Protein AF-A0A496XBF9-F1 (afdb_monomer_lite)

Sequence (133 aa):
PGFADAPGYRTIKTIKSGALSQFTPDLGEAAHMPWKQLIDEGYVIAGSPATVREKMEDLIKGLRVGNIFCLIHVGDMPIEKTRYSTKLFAEEVMPHLRNMWPEYEDDNRFWIDPIDKRATPGPISERKTAGEA

pLDDT: mean 82.4, std 15.62, range [39.5, 98.06]

Secondary structure (DSSP, 8-state):
--TTS-TTSS-HHHHHTTTHHHHS--HHHHHHS-HHHHHHTTSS--SSHHHHHHHHHHHHHHHT-S--------TT--HHHHHHHHHHHHHHTHHHHTTS-GGGTT--TTSPPPPSSPPPPPP------S---

Structure (mmCIF, N/CA/C/O backbone):
data_AF-A0A496XBF9-F1
#
_entry.id   AF-A0A496XBF9-F1
#
loop_
_atom_site.group_PDB
_atom_site.id
_atom_site.type_symbol
_atom_site.label_atom_id
_atom_site.label_alt_id
_atom_site.label_comp_id
_atom_site.label_asym_id
_atom_site.label_entity_id
_atom_site.label_seq_id
_atom_site.pdbx_PDB_ins_code
_atom_site.Cartn_x
_atom_site.Cartn_y
_atom_site.Cartn_z
_atom_site.occupancy
_atom_site.B_iso_or_equiv
_atom_site.auth_seq_id
_atom_site.auth_comp_id
_atom_site.auth_asym_id
_atom_site.auth_atom_id
_atom_site.pdbx_PDB_model_num
ATOM 1 N N . PRO A 1 1 ? 7.074 20.351 -16.163 1.00 43.78 1 PRO A N 1
ATOM 2 C CA . PRO A 1 1 ? 6.334 19.257 -16.839 1.00 43.78 1 PRO A CA 1
ATOM 3 C C . PRO A 1 1 ? 6.194 18.077 -15.874 1.00 43.78 1 PRO A C 1
ATOM 5 O O . PRO A 1 1 ? 7.190 17.450 -15.531 1.00 43.78 1 PRO A O 1
ATOM 8 N N . GLY A 1 2 ? 4.991 17.900 -15.324 1.00 42.12 2 GLY A N 1
ATOM 9 C CA . GLY A 1 2 ? 4.732 16.920 -14.273 1.00 42.12 2 GLY A CA 1
ATOM 10 C C . GLY A 1 2 ? 4.996 15.494 -14.748 1.00 42.12 2 GLY A C 1
ATOM 11 O O . GLY A 1 2 ? 4.650 15.136 -15.870 1.00 42.12 2 GLY A O 1
ATOM 12 N N . PHE A 1 3 ? 5.584 14.690 -13.867 1.00 46.66 3 PHE A N 1
ATOM 13 C CA . PHE A 1 3 ? 5.778 13.239 -13.978 1.00 46.66 3 PHE A CA 1
ATOM 14 C C . PHE A 1 3 ? 4.443 12.456 -13.963 1.00 46.66 3 PHE A C 1
ATOM 16 O O . PHE A 1 3 ? 4.367 11.364 -13.414 1.00 46.66 3 PHE A O 1
ATOM 23 N N . ALA A 1 4 ? 3.363 13.018 -14.510 1.00 50.62 4 ALA A N 1
ATOM 24 C CA . ALA A 1 4 ? 2.050 12.381 -14.492 1.00 50.62 4 ALA A CA 1
ATOM 25 C C . ALA A 1 4 ? 1.925 11.291 -15.570 1.00 50.62 4 ALA A C 1
ATOM 27 O O . ALA A 1 4 ? 1.245 10.296 -15.349 1.00 50.62 4 ALA A O 1
ATOM 28 N N . ASP A 1 5 ? 2.622 11.436 -16.703 1.00 51.75 5 ASP A N 1
ATOM 29 C CA . ASP A 1 5 ? 2.589 10.458 -17.790 1.00 51.75 5 ASP A CA 1
ATOM 30 C C . ASP A 1 5 ? 3.931 9.719 -17.894 1.00 51.75 5 ASP A C 1
ATOM 32 O O . ASP A 1 5 ? 4.936 10.269 -18.356 1.00 51.75 5 ASP A O 1
ATOM 36 N N . ALA A 1 6 ? 3.953 8.450 -17.479 1.00 51.50 6 ALA A N 1
ATOM 37 C CA . ALA A 1 6 ? 5.086 7.570 -17.738 1.00 51.50 6 ALA A CA 1
ATOM 38 C C . ALA A 1 6 ? 5.268 7.370 -19.261 1.00 51.50 6 ALA A C 1
ATOM 40 O O . ALA A 1 6 ? 4.274 7.259 -19.994 1.00 51.50 6 ALA A O 1
ATOM 41 N N . PRO A 1 7 ? 6.514 7.298 -19.771 1.00 55.84 7 PRO A N 1
ATOM 42 C CA . PRO A 1 7 ? 6.763 7.040 -21.185 1.00 55.84 7 PRO A CA 1
ATOM 43 C C . PRO A 1 7 ? 6.023 5.780 -21.664 1.00 55.84 7 PRO A C 1
ATOM 45 O O . PRO A 1 7 ? 6.160 4.715 -21.072 1.00 55.84 7 PRO A O 1
ATOM 48 N N . GLY A 1 8 ? 5.239 5.904 -22.740 1.00 63.62 8 GLY A N 1
ATOM 49 C CA . GLY A 1 8 ? 4.519 4.782 -23.361 1.00 63.62 8 GLY A CA 1
ATOM 50 C C . GLY A 1 8 ? 3.021 4.678 -23.049 1.00 63.62 8 GLY A C 1
ATOM 51 O O . GLY A 1 8 ? 2.323 3.958 -23.756 1.00 63.62 8 GLY A O 1
ATOM 52 N N . TYR A 1 9 ? 2.482 5.435 -22.087 1.00 66.56 9 TYR A N 1
ATOM 53 C CA . TYR A 1 9 ? 1.043 5.395 -21.752 1.00 66.56 9 TYR A CA 1
ATOM 54 C C . TYR A 1 9 ? 0.132 6.070 -22.794 1.00 66.56 9 TYR A C 1
ATOM 56 O O . TYR A 1 9 ? -1.086 5.886 -22.783 1.00 66.56 9 TYR A O 1
ATOM 64 N N . ARG A 1 10 ? 0.700 6.856 -23.718 1.00 68.50 10 ARG A N 1
ATOM 65 C CA . ARG A 1 10 ? -0.036 7.571 -24.770 1.00 68.50 10 ARG A CA 1
ATOM 66 C C . ARG A 1 10 ? 0.595 7.325 -26.133 1.00 68.50 10 ARG A C 1
ATOM 68 O O . ARG A 1 10 ? 1.813 7.248 -26.273 1.00 68.50 10 ARG A O 1
ATOM 75 N N . THR A 1 11 ? -0.243 7.265 -27.165 1.00 74.25 11 THR A N 1
ATOM 76 C CA . THR A 1 11 ? 0.247 7.206 -28.545 1.00 74.25 11 THR A CA 1
ATOM 77 C C . THR A 1 11 ? 0.766 8.571 -28.996 1.00 74.25 11 THR A C 1
ATOM 79 O O . THR A 1 11 ? 0.269 9.616 -28.566 1.00 74.25 11 THR A O 1
ATOM 82 N N . ILE A 1 12 ? 1.696 8.576 -29.957 1.00 76.38 12 ILE A N 1
ATOM 83 C CA . ILE A 1 12 ? 2.177 9.805 -30.613 1.00 76.38 12 ILE A CA 1
ATOM 84 C C . ILE A 1 12 ? 1.003 10.621 -31.184 1.00 76.38 12 ILE A C 1
ATOM 86 O O . ILE A 1 12 ? 1.031 11.850 -31.166 1.00 76.38 12 ILE A O 1
ATOM 90 N N . LYS A 1 13 ? -0.054 9.948 -31.660 1.00 76.94 13 LYS A N 1
ATOM 91 C CA . LYS A 1 13 ? -1.256 10.592 -32.206 1.00 76.94 13 LYS A CA 1
ATOM 92 C C . LYS A 1 13 ? -2.032 11.366 -31.133 1.00 76.94 13 LYS A C 1
ATOM 94 O O . LYS A 1 13 ? -2.440 12.491 -31.398 1.00 76.94 13 LYS A O 1
ATOM 99 N N . THR A 1 14 ? -2.185 10.799 -29.935 1.00 71.19 14 THR A N 1
ATOM 100 C CA . THR A 1 14 ? -2.852 11.444 -28.787 1.00 71.19 14 THR A CA 1
ATOM 101 C C . THR A 1 14 ? -2.071 12.656 -28.281 1.00 71.19 14 THR A C 1
ATOM 103 O O . THR A 1 14 ? -2.658 13.683 -27.960 1.00 71.19 14 THR A O 1
ATOM 106 N N . ILE A 1 15 ? -0.739 12.565 -28.254 1.00 71.56 15 ILE A N 1
ATOM 107 C CA . ILE A 1 15 ? 0.121 13.692 -27.865 1.00 71.56 15 ILE A CA 1
ATOM 108 C C . ILE A 1 15 ? -0.023 14.835 -28.880 1.00 71.56 15 ILE A C 1
ATOM 110 O O . ILE A 1 15 ? -0.219 15.988 -28.502 1.00 71.56 15 ILE A O 1
ATOM 114 N N . LYS A 1 16 ? 0.006 14.514 -30.181 1.00 73.31 16 LYS A N 1
ATOM 115 C CA . LYS A 1 16 ? -0.126 15.502 -31.263 1.00 73.31 16 LYS A CA 1
ATOM 116 C C . LYS A 1 16 ? -1.502 16.163 -31.339 1.00 73.31 16 LYS A C 1
ATOM 118 O O . LYS A 1 16 ? -1.586 17.275 -31.846 1.00 73.31 16 LYS A O 1
ATOM 123 N N . SER A 1 17 ? -2.567 15.512 -30.867 1.00 79.50 17 SER A N 1
ATOM 124 C CA . SER A 1 17 ? -3.917 16.086 -30.913 1.00 79.50 17 SER A CA 1
ATOM 125 C C . SER A 1 17 ? -4.162 17.164 -29.854 1.00 79.50 17 SER A C 1
ATOM 127 O O . SER A 1 17 ? -5.234 17.758 -29.854 1.00 79.50 17 SER A O 1
ATOM 129 N N . GLY A 1 18 ? -3.218 17.399 -28.933 1.00 67.25 18 GLY A N 1
ATOM 130 C CA . GLY A 1 18 ? -3.364 18.401 -27.872 1.00 67.25 18 GLY A CA 1
ATOM 131 C C . GLY A 1 18 ? -4.433 18.061 -26.828 1.00 67.25 18 GLY A C 1
ATOM 132 O O . GLY A 1 18 ? -4.720 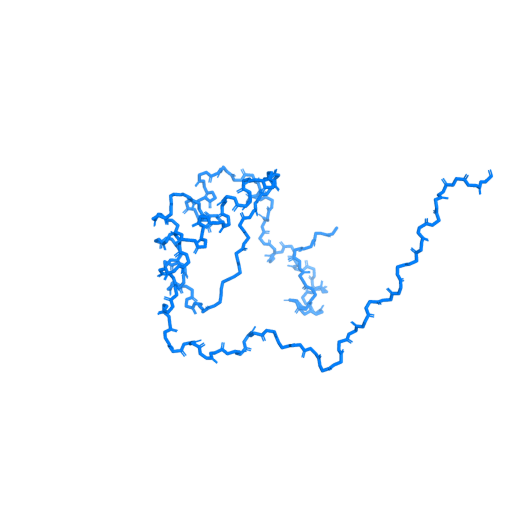18.876 -25.962 1.00 67.25 18 GLY A O 1
ATOM 133 N N . ALA A 1 19 ? -4.999 16.851 -26.872 1.00 67.12 19 ALA A N 1
ATOM 134 C CA . ALA A 1 19 ? -6.090 16.426 -25.995 1.00 67.12 19 ALA A CA 1
ATOM 135 C C . ALA A 1 19 ? -5.608 15.951 -24.611 1.00 67.12 19 ALA A C 1
ATOM 137 O O . ALA A 1 19 ? -6.401 15.446 -23.825 1.00 67.12 19 ALA A O 1
ATOM 138 N N . LEU A 1 20 ? -4.312 16.088 -24.303 1.00 61.25 20 LEU A N 1
ATOM 139 C CA . LEU A 1 20 ? -3.720 15.600 -23.054 1.00 61.25 20 LEU A CA 1
ATOM 140 C C . LEU A 1 20 ? -4.429 16.179 -21.821 1.00 61.25 20 LEU A C 1
ATOM 142 O O . LEU A 1 20 ? -4.781 15.422 -20.926 1.00 61.25 20 LEU A O 1
ATOM 146 N N . SER A 1 21 ? -4.748 17.477 -21.825 1.00 58.62 21 SER A N 1
ATOM 147 C CA . SER A 1 21 ? -5.444 18.141 -20.713 1.00 58.62 21 SER A CA 1
ATOM 148 C C . SER A 1 21 ? -6.865 17.630 -20.450 1.00 58.62 21 SER A C 1
ATOM 150 O O . SER A 1 21 ? -7.383 17.859 -19.366 1.00 58.62 21 SER A O 1
ATOM 152 N N . GLN A 1 22 ? -7.500 16.943 -21.406 1.00 56.94 22 GLN A N 1
ATOM 153 C CA . GLN A 1 22 ? -8.852 16.389 -21.247 1.00 56.94 22 GLN A CA 1
ATOM 154 C C . GLN A 1 22 ? -8.858 15.007 -20.581 1.00 56.94 22 GLN A C 1
ATOM 156 O O . GLN A 1 22 ? -9.906 14.550 -20.134 1.00 56.94 22 GLN A O 1
ATOM 161 N N . PHE A 1 23 ? -7.708 14.324 -20.543 1.00 55.62 23 PHE A N 1
ATOM 162 C CA . PHE A 1 23 ? -7.586 12.955 -20.028 1.00 55.62 23 PHE A CA 1
ATOM 163 C C . PHE A 1 23 ? -6.722 12.848 -18.776 1.00 55.62 23 PHE A C 1
ATOM 165 O O . PHE A 1 23 ? -6.577 11.746 -18.242 1.00 55.62 23 PHE A O 1
ATOM 172 N N . THR A 1 24 ? -6.109 13.947 -18.348 1.00 55.31 24 THR A N 1
ATOM 173 C CA . THR A 1 24 ? -5.407 14.019 -17.074 1.00 55.31 24 THR A CA 1
ATOM 174 C C . THR A 1 24 ? -6.449 14.366 -16.014 1.00 55.31 24 THR A C 1
ATOM 176 O O . THR A 1 24 ? -7.048 15.437 -16.114 1.00 55.31 24 THR A O 1
ATOM 179 N N . PRO A 1 25 ? -6.705 13.489 -15.024 1.00 56.47 25 PRO A N 1
ATOM 180 C CA . PRO A 1 25 ? -7.459 13.885 -13.841 1.00 56.47 25 PRO A CA 1
ATOM 181 C C . PRO A 1 25 ? -6.824 15.153 -13.272 1.00 56.47 25 PRO A C 1
ATOM 183 O O . PRO A 1 25 ? -5.593 15.264 -13.297 1.00 56.47 25 PRO A O 1
ATOM 186 N N . ASP A 1 26 ? -7.617 16.099 -12.772 1.00 58.94 26 ASP A N 1
ATOM 187 C CA . ASP A 1 26 ? -7.045 17.235 -12.054 1.00 58.94 26 ASP A CA 1
ATOM 188 C C . ASP A 1 26 ? -6.439 16.726 -10.739 1.00 58.94 26 ASP A C 1
ATOM 190 O O . ASP A 1 26 ? -7.070 16.691 -9.686 1.00 58.94 26 ASP A O 1
ATOM 194 N N . LEU A 1 27 ? -5.183 16.281 -10.806 1.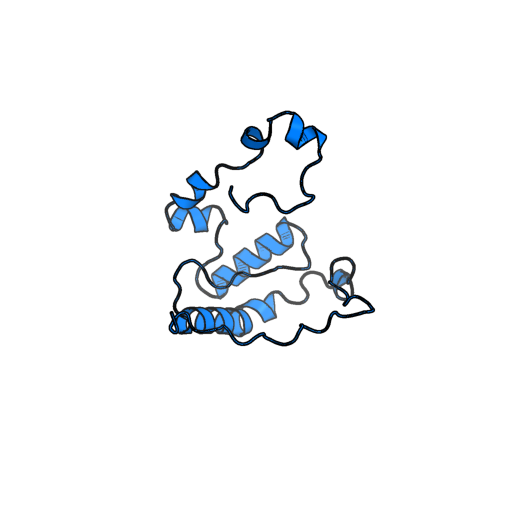00 56.72 27 LEU A N 1
ATOM 195 C CA . LEU A 1 27 ? -4.401 15.876 -9.640 1.00 56.72 27 LEU A CA 1
ATOM 196 C C . LEU A 1 27 ? -4.209 17.057 -8.670 1.00 56.72 27 LEU A C 1
ATOM 198 O O . LEU A 1 27 ? -3.844 16.841 -7.514 1.00 56.72 27 LEU A O 1
ATOM 202 N N . GLY A 1 28 ? -4.464 18.290 -9.125 1.00 59.38 28 GLY A N 1
ATOM 203 C CA . GLY A 1 28 ? -4.566 19.471 -8.286 1.00 59.38 28 GLY A CA 1
ATOM 204 C C . GLY A 1 28 ? -5.755 19.404 -7.332 1.00 59.38 28 GLY A C 1
ATOM 205 O O . GLY A 1 28 ? -5.582 19.769 -6.174 1.00 59.38 28 GLY A O 1
ATOM 206 N N . GLU A 1 29 ? -6.916 18.876 -7.730 1.00 63.12 29 GLU A N 1
ATOM 207 C CA . GLU A 1 29 ? -8.067 18.747 -6.820 1.00 63.12 29 GLU A CA 1
ATOM 208 C C . GLU A 1 29 ? -7.771 17.782 -5.668 1.00 63.12 29 GLU A C 1
ATOM 210 O O . GLU A 1 29 ? -7.970 18.140 -4.507 1.00 63.12 29 GLU A O 1
ATOM 215 N N . ALA A 1 30 ? -7.201 16.607 -5.960 1.00 64.69 30 ALA A N 1
ATOM 216 C CA . ALA A 1 30 ? -6.832 15.626 -4.933 1.00 64.69 30 ALA A CA 1
ATOM 217 C C . ALA A 1 30 ? -5.819 16.188 -3.917 1.00 64.69 30 ALA A C 1
ATOM 219 O O . ALA A 1 30 ? -5.898 15.887 -2.727 1.00 64.69 30 ALA A O 1
ATOM 220 N N . ALA A 1 31 ? -4.899 17.053 -4.359 1.00 70.38 31 ALA A N 1
ATOM 221 C CA . ALA A 1 31 ? -3.924 17.700 -3.480 1.00 70.38 31 ALA A CA 1
ATOM 222 C C . ALA A 1 31 ? -4.554 18.686 -2.473 1.00 70.38 31 ALA A C 1
ATOM 224 O O . ALA A 1 31 ? -3.931 18.988 -1.455 1.00 70.38 31 ALA A O 1
ATOM 225 N N . HIS A 1 32 ? -5.770 19.174 -2.737 1.00 80.19 32 HIS A N 1
ATOM 226 C CA . HIS A 1 32 ? -6.503 20.090 -1.855 1.00 80.19 32 HIS A CA 1
ATOM 227 C C . HIS A 1 32 ? -7.661 19.407 -1.112 1.00 80.19 32 HIS A C 1
ATOM 229 O O . HIS A 1 32 ? -8.346 20.062 -0.323 1.00 80.19 32 HIS A O 1
ATOM 235 N N . MET A 1 33 ? -7.882 18.105 -1.329 1.00 85.50 33 MET A N 1
ATOM 236 C CA . MET A 1 33 ? -8.917 17.367 -0.612 1.00 85.50 33 MET A CA 1
ATOM 237 C C . MET A 1 33 ? -8.587 17.284 0.887 1.00 85.50 33 MET A C 1
ATOM 239 O O . MET A 1 33 ? -7.445 17.004 1.268 1.00 85.50 33 MET A O 1
ATOM 243 N N . PRO A 1 34 ? -9.577 17.476 1.775 1.00 91.12 34 PRO A N 1
ATOM 244 C CA . PRO A 1 34 ? -9.397 17.222 3.192 1.00 91.12 34 PRO A CA 1
ATOM 245 C C . PRO A 1 34 ? -9.077 15.743 3.433 1.00 91.12 34 PRO A C 1
ATOM 247 O O . PRO A 1 34 ? -9.613 14.852 2.778 1.00 91.12 34 PRO A O 1
ATOM 250 N N . TRP A 1 35 ? -8.261 15.472 4.455 1.00 88.88 35 TRP A N 1
ATOM 251 C CA . TRP A 1 35 ? -7.815 14.119 4.818 1.00 88.88 35 TRP A CA 1
ATOM 252 C C . TRP A 1 35 ? -8.950 13.092 4.914 1.00 88.88 35 TRP A C 1
ATOM 254 O O . TRP A 1 35 ? -8.823 11.965 4.447 1.00 88.88 35 TRP A O 1
ATOM 264 N N . LYS A 1 36 ? -10.087 13.494 5.493 1.00 91.56 36 LYS A N 1
ATOM 265 C CA . LYS A 1 36 ? -11.257 12.623 5.603 1.00 91.56 36 LYS A CA 1
ATOM 266 C C . LYS A 1 36 ? -11.806 12.212 4.233 1.00 91.56 36 LYS A C 1
ATOM 268 O O . LYS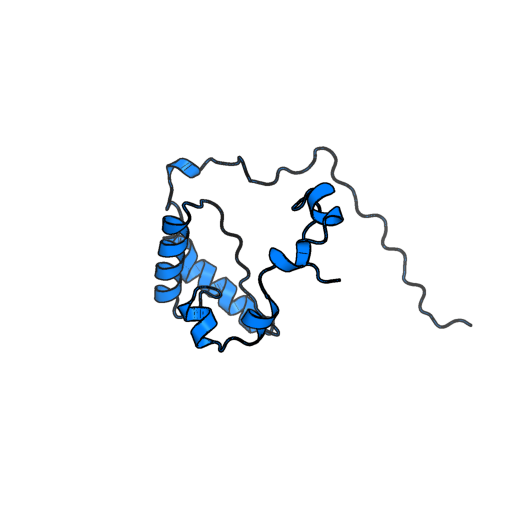 A 1 36 ? -12.137 11.049 4.063 1.00 91.56 36 LYS A O 1
ATOM 273 N N . GLN A 1 37 ? -11.859 13.131 3.271 1.00 92.12 37 GLN A N 1
ATOM 274 C CA . GLN A 1 37 ? -12.325 12.834 1.917 1.00 92.12 37 GLN A CA 1
ATOM 275 C C . GLN A 1 37 ? -11.356 11.892 1.194 1.00 92.12 37 GLN A C 1
ATOM 277 O O . GLN A 1 37 ? -11.802 10.936 0.573 1.00 92.12 37 GLN A O 1
ATOM 282 N N . LEU A 1 38 ? -10.041 12.084 1.361 1.00 90.69 38 LEU A N 1
ATOM 283 C CA . LEU A 1 38 ? -9.034 11.167 0.809 1.00 90.69 38 LEU A CA 1
ATOM 284 C C . LEU A 1 38 ? -9.216 9.724 1.310 1.00 90.69 38 LEU A C 1
ATOM 286 O O . LEU A 1 38 ? -9.027 8.783 0.540 1.00 90.69 38 LEU A O 1
ATOM 290 N N . ILE A 1 39 ? -9.589 9.549 2.582 1.00 92.38 39 ILE A N 1
ATOM 291 C CA . ILE A 1 39 ? -9.900 8.230 3.149 1.00 92.38 39 ILE A CA 1
ATOM 292 C C . ILE A 1 39 ? -11.246 7.711 2.640 1.00 92.38 39 ILE A C 1
ATOM 294 O O . ILE A 1 39 ? -11.324 6.576 2.173 1.00 92.38 39 ILE A O 1
ATOM 298 N N . ASP A 1 40 ? -12.302 8.520 2.745 1.00 91.56 40 ASP A N 1
ATOM 299 C CA . ASP A 1 40 ? -13.674 8.104 2.434 1.00 91.56 40 ASP A CA 1
ATOM 300 C C . ASP A 1 40 ? -13.829 7.728 0.947 1.00 91.56 40 ASP A C 1
ATOM 302 O O . ASP A 1 40 ? -14.542 6.777 0.628 1.00 91.56 40 ASP A O 1
ATOM 306 N N . GLU A 1 41 ? -13.126 8.422 0.046 1.00 88.75 41 GLU A N 1
ATOM 307 C CA . GLU A 1 41 ? -13.117 8.146 -1.399 1.00 88.75 41 GLU A CA 1
ATOM 308 C C . GLU A 1 41 ? -12.065 7.102 -1.822 1.00 88.75 41 GLU A C 1
ATOM 310 O O . GLU A 1 41 ? -11.984 6.743 -2.995 1.00 88.75 41 GLU A O 1
ATOM 315 N N . GLY A 1 42 ? -11.267 6.576 -0.885 1.00 88.06 42 GLY A N 1
ATOM 316 C CA . GLY A 1 42 ? -10.330 5.481 -1.153 1.00 88.06 42 GLY A CA 1
ATOM 317 C C . GLY A 1 42 ? -9.030 5.881 -1.859 1.00 88.06 42 GLY A C 1
ATOM 318 O O . GLY A 1 42 ? -8.289 4.997 -2.290 1.00 88.06 42 GLY A O 1
ATOM 319 N N . TYR A 1 43 ? -8.704 7.178 -1.940 1.00 88.12 43 TYR A N 1
ATOM 320 C CA . TYR A 1 43 ? -7.384 7.639 -2.399 1.00 88.12 43 TYR A CA 1
ATOM 321 C C . TYR A 1 43 ? -6.270 7.195 -1.445 1.00 88.12 43 TYR A C 1
ATOM 323 O O . TYR A 1 43 ? -5.149 6.922 -1.877 1.00 88.12 43 TYR A O 1
ATOM 331 N N . VAL A 1 44 ? -6.572 7.125 -0.144 1.00 91.62 44 VAL A N 1
ATOM 332 C CA . VAL A 1 44 ? -5.652 6.661 0.899 1.00 91.62 44 VAL A CA 1
ATOM 333 C C . VAL A 1 44 ? -6.362 5.660 1.802 1.00 91.62 44 VAL A C 1
ATOM 335 O O . VAL A 1 44 ? -7.378 5.971 2.414 1.00 91.62 44 VAL A O 1
ATOM 338 N N . ILE A 1 45 ? -5.785 4.470 1.965 1.00 95.06 45 ILE A N 1
ATOM 339 C CA . ILE A 1 45 ? -6.245 3.501 2.964 1.00 95.06 45 ILE A CA 1
ATOM 340 C C . ILE A 1 45 ? -5.455 3.728 4.257 1.00 95.06 45 ILE A C 1
ATOM 342 O O . ILE A 1 45 ? -4.271 3.404 4.337 1.00 95.06 45 ILE A O 1
ATOM 346 N N . ALA A 1 46 ? -6.109 4.283 5.280 1.00 94.00 46 ALA A N 1
ATOM 347 C CA . ALA A 1 46 ? -5.509 4.549 6.586 1.00 94.00 46 ALA A CA 1
ATOM 348 C C . ALA A 1 46 ? -6.504 4.292 7.727 1.00 94.00 46 ALA A C 1
ATOM 350 O O . ALA A 1 46 ? -7.705 4.514 7.588 1.00 94.00 46 ALA A O 1
ATOM 351 N N . GLY A 1 47 ? -6.002 3.842 8.878 1.00 94.19 47 GLY A N 1
ATOM 352 C CA . GLY A 1 47 ? -6.820 3.558 10.056 1.00 94.19 47 GLY A CA 1
ATOM 353 C C . GLY A 1 47 ? -6.147 2.569 11.001 1.00 94.19 47 GLY A C 1
ATOM 354 O O . GLY A 1 47 ? -4.924 2.429 11.010 1.00 94.19 47 GLY A O 1
ATOM 355 N N . SER A 1 48 ? -6.959 1.871 11.796 1.00 97.00 48 SER A N 1
ATOM 356 C CA . SER A 1 48 ? -6.485 0.729 12.585 1.00 97.00 48 SER A CA 1
ATOM 357 C C . SER A 1 48 ? -6.083 -0.437 11.666 1.00 97.00 48 SER A C 1
ATOM 359 O O . SER A 1 48 ? -6.585 -0.506 10.540 1.00 97.00 48 SER A O 1
ATOM 361 N N . PRO A 1 49 ? -5.258 -1.399 12.123 1.00 97.69 49 PRO A N 1
ATOM 362 C CA . PRO A 1 49 ? -4.942 -2.579 11.320 1.00 97.69 49 PRO A CA 1
ATOM 363 C C . PRO A 1 49 ? -6.191 -3.324 10.831 1.00 97.69 49 PRO A C 1
ATOM 365 O O . PRO A 1 49 ? -6.255 -3.707 9.670 1.00 97.69 49 PRO A O 1
ATOM 368 N N . ALA A 1 50 ? -7.227 -3.445 11.670 1.00 98.06 50 ALA A N 1
ATOM 369 C CA . ALA A 1 50 ? -8.498 -4.062 11.287 1.00 98.06 50 ALA A CA 1
ATOM 370 C C . ALA A 1 50 ? -9.190 -3.310 10.136 1.00 98.06 50 ALA A C 1
ATOM 372 O O . ALA A 1 50 ? -9.592 -3.926 9.154 1.00 98.06 50 ALA A O 1
ATOM 373 N N . THR A 1 51 ? -9.253 -1.978 10.219 1.00 97.44 51 THR A N 1
ATOM 374 C CA . THR A 1 51 ? -9.828 -1.131 9.161 1.00 97.44 51 THR A CA 1
ATOM 375 C C . THR A 1 51 ? -9.044 -1.256 7.854 1.00 97.44 51 THR A C 1
ATOM 377 O O . THR A 1 51 ? -9.635 -1.356 6.783 1.00 97.44 51 THR A O 1
ATOM 380 N N . VAL A 1 52 ? -7.709 -1.269 7.928 1.00 97.31 52 VAL A N 1
ATOM 381 C CA . VAL A 1 52 ? -6.858 -1.411 6.740 1.00 97.31 52 VAL A CA 1
ATOM 382 C C . VAL A 1 52 ? -7.033 -2.793 6.111 1.00 97.31 52 VAL A C 1
ATOM 384 O O . VAL A 1 52 ? -7.135 -2.870 4.892 1.00 97.31 52 VAL A O 1
ATOM 387 N N . ARG A 1 53 ? -7.124 -3.873 6.903 1.00 97.31 53 ARG A N 1
ATOM 388 C CA . ARG A 1 53 ? -7.413 -5.223 6.385 1.00 97.31 53 ARG A CA 1
ATOM 389 C C . ARG A 1 53 ? -8.716 -5.244 5.581 1.00 97.31 53 ARG A C 1
ATOM 391 O O . ARG A 1 53 ? -8.685 -5.674 4.436 1.00 97.31 53 ARG A O 1
ATOM 398 N N . GLU A 1 54 ? -9.808 -4.734 6.151 1.00 97.38 54 GLU A N 1
ATOM 399 C CA . GLU A 1 54 ? -11.130 -4.691 5.503 1.00 97.38 54 GLU A CA 1
ATOM 400 C C . GLU A 1 54 ? -11.080 -3.920 4.176 1.00 97.38 54 GLU A C 1
ATOM 402 O O . GLU A 1 54 ? -11.453 -4.443 3.129 1.00 97.38 54 GLU A O 1
ATOM 407 N N . LYS A 1 55 ? -10.517 -2.706 4.185 1.00 97.06 55 LYS A N 1
ATOM 408 C CA . LYS A 1 55 ? -10.420 -1.881 2.972 1.00 97.06 55 LYS A CA 1
ATOM 409 C C . LYS A 1 55 ? -9.503 -2.473 1.907 1.00 97.06 55 LYS A C 1
ATOM 411 O O . LYS A 1 55 ? -9.776 -2.333 0.717 1.00 97.06 55 LYS A O 1
ATOM 416 N N . MET A 1 56 ? -8.425 -3.135 2.314 1.00 97.06 56 MET A N 1
ATOM 417 C CA . MET A 1 56 ? -7.545 -3.837 1.384 1.00 97.06 56 MET A CA 1
ATOM 418 C C . MET A 1 56 ? -8.232 -5.063 0.783 1.00 97.06 56 MET A C 1
ATOM 420 O O . MET A 1 56 ? -8.077 -5.311 -0.407 1.00 97.06 56 MET A O 1
ATOM 424 N N . GLU A 1 57 ? -9.005 -5.811 1.569 1.00 96.69 57 GLU A N 1
ATOM 425 C CA . GLU A 1 57 ? -9.794 -6.940 1.078 1.00 96.69 57 GLU A CA 1
ATOM 426 C C . GLU A 1 57 ? -10.845 -6.490 0.053 1.00 96.69 57 GLU A C 1
ATOM 428 O O . GLU A 1 57 ? -10.926 -7.083 -1.029 1.00 96.69 57 GLU A O 1
ATOM 433 N N . ASP A 1 58 ? -11.565 -5.402 0.340 1.00 96.25 58 ASP A N 1
ATOM 434 C CA . ASP A 1 58 ? -12.504 -4.773 -0.595 1.00 96.25 58 ASP A CA 1
ATOM 435 C C . ASP A 1 58 ? -11.808 -4.358 -1.897 1.00 96.25 58 ASP A C 1
ATOM 437 O O . ASP A 1 58 ? -12.305 -4.646 -2.986 1.00 96.25 58 ASP A O 1
ATOM 441 N N . LEU A 1 59 ? -10.631 -3.726 -1.808 1.00 96.19 59 LEU A N 1
ATOM 442 C CA . LEU A 1 59 ? -9.842 -3.311 -2.971 1.00 96.19 59 LEU A CA 1
ATOM 443 C C . LEU A 1 59 ? -9.379 -4.515 -3.801 1.00 96.19 59 LEU A C 1
ATOM 445 O O . LEU A 1 59 ? -9.559 -4.532 -5.021 1.00 96.19 59 LEU A O 1
ATOM 449 N N . ILE A 1 60 ? -8.800 -5.531 -3.152 1.00 96.06 60 ILE A N 1
ATOM 450 C CA . ILE A 1 60 ? -8.285 -6.748 -3.800 1.00 96.06 60 ILE A CA 1
ATOM 451 C C . ILE A 1 60 ? -9.408 -7.457 -4.556 1.00 96.06 60 ILE A C 1
ATOM 453 O O . ILE A 1 60 ? -9.232 -7.830 -5.721 1.00 96.06 60 ILE A O 1
ATOM 457 N N . LYS A 1 61 ? -10.564 -7.625 -3.904 1.00 95.81 61 LYS A N 1
ATOM 458 C CA . LYS A 1 61 ? -11.746 -8.284 -4.470 1.00 95.81 61 LYS A CA 1
ATOM 459 C C . LYS A 1 61 ? -12.412 -7.446 -5.551 1.00 95.81 61 LYS A C 1
ATOM 461 O O . LYS A 1 61 ? -12.693 -7.975 -6.625 1.00 95.81 61 LYS A O 1
ATOM 466 N N . GLY A 1 62 ? -12.615 -6.158 -5.293 1.00 95.69 62 GLY A N 1
ATOM 467 C CA . GLY A 1 62 ? -13.296 -5.234 -6.196 1.00 95.69 62 GLY A CA 1
ATOM 468 C C . GLY A 1 62 ? -12.545 -5.011 -7.507 1.00 95.69 62 GLY A C 1
ATOM 469 O O . GLY A 1 62 ? -13.165 -4.988 -8.567 1.00 95.69 62 GLY A O 1
ATOM 470 N N . LEU A 1 63 ? -11.212 -4.911 -7.455 1.00 94.00 63 LEU A N 1
ATOM 471 C CA . LEU A 1 63 ? -10.373 -4.752 -8.650 1.00 94.00 63 LEU A CA 1
ATOM 472 C C . LEU A 1 63 ? -9.915 -6.087 -9.256 1.00 94.00 63 LEU A C 1
ATOM 474 O O . LEU A 1 63 ? -9.359 -6.097 -10.353 1.00 94.00 63 LEU A O 1
ATOM 478 N N . ARG A 1 64 ? -10.123 -7.207 -8.549 1.00 93.81 64 ARG A N 1
ATOM 479 C CA . ARG A 1 64 ? -9.635 -8.551 -8.903 1.00 93.81 64 ARG A CA 1
ATOM 480 C C . ARG A 1 64 ? -8.133 -8.562 -9.227 1.00 93.81 64 ARG A C 1
ATOM 482 O O . ARG A 1 64 ? -7.704 -9.026 -10.283 1.00 93.81 64 ARG A O 1
ATOM 489 N N . VAL A 1 65 ? -7.327 -8.063 -8.291 1.00 91.94 65 VAL A N 1
ATOM 490 C CA . VAL A 1 65 ? -5.861 -7.961 -8.425 1.00 91.94 65 VAL A CA 1
ATOM 491 C C . VAL A 1 65 ? -5.126 -8.958 -7.528 1.00 91.94 65 VAL A C 1
ATOM 493 O O . VAL A 1 65 ? -5.552 -9.209 -6.405 1.00 91.94 65 VAL A O 1
ATOM 496 N N . GLY A 1 66 ? -4.014 -9.516 -8.023 1.00 89.50 66 GLY A N 1
ATOM 497 C CA . GLY A 1 66 ? -3.127 -10.416 -7.265 1.00 89.50 66 GLY A CA 1
ATOM 498 C C . GLY A 1 66 ? -1.858 -9.756 -6.712 1.00 89.50 66 GLY A C 1
ATOM 499 O O . GLY A 1 66 ? -1.316 -10.214 -5.714 1.00 89.50 66 GLY A O 1
ATOM 500 N N . ASN A 1 67 ? -1.410 -8.652 -7.318 1.00 89.31 67 ASN A N 1
ATOM 501 C CA . ASN A 1 67 ? -0.223 -7.905 -6.900 1.00 89.31 67 ASN A CA 1
ATOM 502 C C . ASN A 1 67 ? -0.618 -6.488 -6.487 1.00 89.31 67 ASN A C 1
ATOM 504 O O . ASN A 1 67 ? -1.288 -5.788 -7.246 1.00 89.31 67 ASN A O 1
ATOM 508 N N . ILE A 1 68 ? -0.175 -6.054 -5.305 1.00 90.38 68 ILE A N 1
ATOM 509 C CA . ILE A 1 68 ? -0.369 -4.686 -4.818 1.00 90.38 68 ILE A CA 1
ATOM 510 C C . ILE A 1 68 ? 0.985 -4.086 -4.475 1.00 90.38 68 ILE A C 1
ATOM 512 O O . ILE A 1 68 ? 1.756 -4.646 -3.696 1.00 90.38 68 ILE A O 1
ATOM 516 N N . PHE A 1 69 ? 1.246 -2.912 -5.041 1.00 89.69 69 PHE A N 1
ATOM 517 C CA . PHE A 1 69 ? 2.392 -2.094 -4.690 1.00 89.69 69 PHE A CA 1
ATOM 518 C C . PHE A 1 69 ? 1.972 -1.042 -3.661 1.00 89.69 69 PHE A C 1
ATOM 520 O O . PHE A 1 69 ? 1.176 -0.154 -3.963 1.00 89.69 69 PHE A O 1
ATOM 527 N N . CYS A 1 70 ? 2.501 -1.145 -2.443 1.00 90.62 70 CYS A N 1
ATOM 528 C CA . CYS A 1 70 ? 2.131 -0.252 -1.350 1.00 90.62 70 CYS A CA 1
ATOM 529 C C . CYS A 1 70 ? 3.151 0.877 -1.167 1.00 90.62 70 CYS A C 1
ATOM 531 O O . CYS A 1 70 ? 4.327 0.628 -0.894 1.00 90.62 70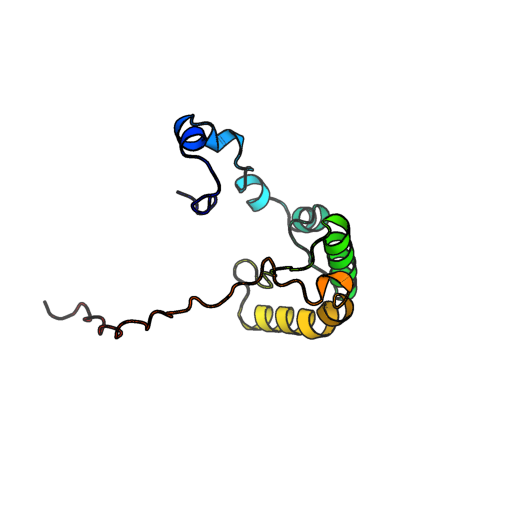 CYS A O 1
ATOM 533 N N . LEU A 1 71 ? 2.675 2.122 -1.191 1.00 90.06 71 LEU A N 1
ATOM 534 C CA . LEU A 1 71 ? 3.412 3.274 -0.672 1.00 90.06 71 LEU A CA 1
ATOM 535 C C . LEU A 1 71 ? 3.036 3.481 0.801 1.00 90.06 71 LEU A C 1
ATOM 537 O O . LEU A 1 71 ? 2.055 4.139 1.120 1.00 90.06 71 LEU A O 1
ATOM 541 N N . ILE A 1 72 ? 3.818 2.887 1.707 1.00 89.50 72 ILE A N 1
ATOM 542 C CA . ILE A 1 72 ? 3.576 2.929 3.168 1.00 89.50 72 ILE A CA 1
ATOM 543 C C . ILE A 1 72 ? 4.118 4.225 3.823 1.00 89.50 72 ILE A C 1
ATOM 545 O O . ILE A 1 72 ? 4.151 4.385 5.041 1.00 89.50 72 ILE A O 1
ATOM 549 N N . HIS A 1 73 ? 4.563 5.182 3.013 1.00 86.94 73 HIS A N 1
ATOM 550 C CA . HIS A 1 73 ? 4.957 6.516 3.449 1.00 86.94 73 HIS A CA 1
ATOM 551 C C . HIS A 1 73 ? 4.285 7.548 2.554 1.00 86.94 73 HIS A C 1
ATOM 553 O O . HIS A 1 73 ? 4.173 7.347 1.345 1.00 86.94 73 HIS A O 1
ATOM 559 N N . VAL A 1 74 ? 3.853 8.657 3.149 1.00 80.44 74 VAL A N 1
ATOM 560 C CA . VAL A 1 74 ? 3.224 9.764 2.430 1.00 80.44 74 VAL A CA 1
ATOM 561 C C . VAL A 1 74 ? 3.778 11.091 2.938 1.00 80.44 74 VAL A C 1
ATOM 563 O O . VAL A 1 74 ? 4.019 11.253 4.134 1.00 80.44 74 VAL A O 1
ATOM 566 N N . GLY A 1 75 ? 3.996 12.038 2.026 1.00 79.62 75 GLY A N 1
ATOM 567 C CA . GLY A 1 75 ? 4.453 13.386 2.361 1.00 79.62 75 GLY A CA 1
ATOM 568 C C . GLY A 1 75 ? 5.801 13.417 3.087 1.00 79.62 75 GLY A C 1
ATOM 569 O O . GLY A 1 75 ? 6.773 12.801 2.653 1.00 79.62 75 GLY A O 1
ATOM 570 N N . ASP A 1 76 ? 5.853 14.156 4.191 1.00 86.25 76 ASP A N 1
ATOM 571 C CA . ASP A 1 76 ? 7.044 14.443 4.996 1.00 86.25 76 ASP A CA 1
ATOM 572 C C . ASP A 1 76 ? 7.224 13.486 6.190 1.00 86.25 76 ASP A C 1
ATOM 574 O O . ASP A 1 76 ? 7.905 13.817 7.163 1.00 86.25 76 ASP A O 1
ATOM 578 N N . MET A 1 77 ? 6.623 12.289 6.138 1.00 90.56 77 MET A N 1
ATOM 579 C CA . MET A 1 77 ? 6.708 11.302 7.218 1.00 90.56 77 MET A CA 1
ATOM 580 C C . MET A 1 77 ? 8.164 11.033 7.647 1.00 90.56 77 MET A C 1
ATOM 582 O O . MET A 1 77 ? 8.958 10.510 6.859 1.00 90.56 77 MET A O 1
ATOM 586 N N . PRO A 1 78 ? 8.521 11.304 8.921 1.00 95.19 78 PRO A N 1
ATOM 587 C CA . PRO A 1 78 ? 9.833 10.960 9.448 1.00 95.19 78 PRO A CA 1
ATOM 588 C C . PRO A 1 78 ? 10.088 9.453 9.390 1.00 95.19 78 PRO A C 1
ATOM 590 O O . PRO A 1 78 ? 9.165 8.648 9.538 1.00 95.19 78 PRO A O 1
ATOM 593 N N . ILE A 1 79 ? 11.362 9.072 9.269 1.00 94.81 79 ILE A N 1
ATOM 594 C CA . ILE A 1 79 ? 11.792 7.677 9.093 1.00 94.81 79 ILE A CA 1
ATOM 595 C C . ILE A 1 79 ? 11.202 6.711 10.131 1.00 94.81 79 ILE A C 1
ATOM 597 O O . ILE A 1 79 ? 10.790 5.608 9.778 1.00 94.81 79 ILE A O 1
ATOM 601 N N . GLU A 1 80 ? 11.090 7.131 11.391 1.00 96.19 80 GLU A N 1
ATOM 602 C CA . GLU A 1 80 ? 10.548 6.288 12.460 1.00 96.19 80 GLU A CA 1
ATOM 603 C C . GLU A 1 80 ? 9.051 6.007 12.285 1.00 96.19 80 GLU A C 1
ATOM 605 O O . GLU A 1 80 ? 8.605 4.882 12.512 1.00 96.19 80 GLU A O 1
ATOM 610 N N . LYS A 1 81 ? 8.271 6.978 11.786 1.00 94.75 81 LYS A N 1
ATOM 611 C CA . LYS A 1 81 ? 6.851 6.755 11.468 1.00 94.75 81 LYS A CA 1
ATOM 612 C C . LYS A 1 81 ? 6.693 5.824 10.271 1.00 94.75 81 LYS A C 1
ATOM 614 O O . LYS A 1 81 ? 5.841 4.940 10.297 1.00 94.75 81 LYS A O 1
ATOM 619 N N . THR A 1 82 ? 7.536 5.989 9.253 1.00 95.00 82 THR A N 1
ATOM 620 C CA . THR A 1 82 ? 7.555 5.113 8.074 1.00 95.00 82 THR A CA 1
ATOM 621 C C . THR A 1 82 ? 7.875 3.670 8.458 1.00 95.00 82 THR A C 1
ATOM 623 O O . THR A 1 82 ? 7.157 2.749 8.066 1.00 95.00 82 THR A O 1
ATOM 626 N N . ARG A 1 83 ? 8.909 3.457 9.282 1.00 95.94 83 ARG A N 1
ATOM 627 C CA . ARG A 1 83 ? 9.259 2.133 9.820 1.00 95.94 83 ARG A CA 1
ATOM 628 C C . ARG A 1 83 ? 8.131 1.533 10.646 1.00 95.94 83 ARG A C 1
ATOM 630 O O . ARG A 1 83 ? 7.793 0.372 10.437 1.00 95.94 83 ARG A O 1
ATOM 637 N N . TYR A 1 84 ? 7.536 2.319 11.541 1.00 95.38 84 TYR A N 1
ATOM 638 C CA . TYR A 1 84 ? 6.415 1.870 12.360 1.00 95.38 84 TYR A CA 1
ATOM 639 C C . TYR A 1 84 ? 5.225 1.421 11.503 1.00 95.38 84 TYR A C 1
ATOM 641 O O . TYR A 1 84 ? 4.747 0.304 11.672 1.00 95.38 84 TYR A O 1
ATOM 649 N N . SER A 1 85 ? 4.796 2.242 10.538 1.00 95.25 85 SER A N 1
ATOM 650 C CA . SER A 1 85 ? 3.683 1.906 9.640 1.00 95.25 85 SER A CA 1
ATOM 651 C C . SER A 1 85 ? 3.984 0.667 8.787 1.00 95.25 85 SER A C 1
ATOM 653 O O . SER A 1 85 ? 3.134 -0.212 8.654 1.00 95.25 85 SER A O 1
ATOM 655 N N . THR A 1 86 ? 5.221 0.542 8.295 1.00 96.31 86 THR A N 1
ATOM 656 C CA . THR A 1 86 ? 5.671 -0.616 7.503 1.00 96.31 86 THR A CA 1
ATOM 657 C C . THR A 1 86 ? 5.654 -1.897 8.327 1.00 96.31 86 THR A C 1
ATOM 659 O O . THR A 1 86 ? 5.133 -2.914 7.870 1.00 96.31 86 THR A O 1
ATOM 662 N N . LYS A 1 87 ? 6.179 -1.848 9.556 1.00 97.00 87 LYS A N 1
ATOM 663 C CA . LYS A 1 87 ? 6.164 -2.979 10.487 1.00 97.00 87 LYS A CA 1
ATOM 664 C C . LYS A 1 87 ? 4.732 -3.387 10.832 1.00 97.00 87 LYS A C 1
ATOM 666 O O . LYS A 1 87 ? 4.390 -4.557 10.712 1.00 97.00 87 LYS A O 1
ATOM 671 N N . LEU A 1 88 ? 3.890 -2.414 11.180 1.00 96.44 88 LEU A N 1
ATOM 672 C CA . LEU A 1 88 ? 2.495 -2.655 11.529 1.00 96.44 88 LEU A CA 1
ATOM 673 C C . LEU A 1 88 ? 1.726 -3.287 10.363 1.00 96.44 88 LEU A C 1
ATOM 675 O O . LEU A 1 88 ? 0.991 -4.241 10.568 1.00 96.44 88 LEU A O 1
ATOM 679 N N . PHE A 1 89 ? 1.928 -2.822 9.128 1.00 97.12 89 PHE A N 1
ATOM 680 C CA . PHE A 1 89 ? 1.309 -3.452 7.961 1.00 97.12 89 PHE A CA 1
ATOM 681 C C . PHE A 1 89 ? 1.812 -4.889 7.745 1.00 97.12 89 PHE A C 1
ATOM 683 O O . PHE A 1 89 ? 1.020 -5.792 7.473 1.00 97.12 89 PHE A O 1
ATOM 690 N N . ALA A 1 90 ? 3.121 -5.117 7.871 1.00 97.25 90 ALA A N 1
ATOM 691 C CA . ALA A 1 90 ? 3.721 -6.430 7.648 1.00 97.25 90 ALA A CA 1
ATOM 692 C C . ALA A 1 90 ? 3.266 -7.479 8.676 1.00 97.25 90 ALA A C 1
ATOM 694 O O . ALA A 1 90 ? 3.040 -8.628 8.303 1.00 97.25 90 ALA A O 1
ATOM 695 N N . GLU A 1 91 ? 3.119 -7.088 9.941 1.00 97.94 91 GLU A N 1
ATOM 696 C CA . GLU A 1 91 ? 2.734 -7.980 11.043 1.00 97.94 91 GLU A CA 1
ATOM 697 C C . GLU A 1 91 ? 1.206 -8.089 11.178 1.00 97.94 91 GLU A C 1
ATOM 699 O O . GLU A 1 91 ? 0.656 -9.185 11.274 1.00 97.94 91 GLU A O 1
ATOM 704 N N . GLU A 1 92 ? 0.504 -6.957 11.104 1.00 97.81 92 GLU A N 1
ATOM 705 C CA . GLU A 1 92 ? -0.909 -6.819 11.472 1.00 97.81 92 GLU A CA 1
ATOM 706 C C . GLU A 1 92 ? -1.833 -6.538 10.285 1.00 97.81 92 GLU A C 1
ATOM 708 O O . GLU A 1 92 ? -2.974 -6.138 10.486 1.00 97.81 92 GLU A O 1
ATOM 713 N N . VAL A 1 93 ? -1.402 -6.700 9.036 1.00 97.50 93 VAL A N 1
ATOM 714 C CA . VAL A 1 93 ? -2.310 -6.596 7.875 1.00 97.50 93 VAL A CA 1
ATOM 715 C C . VAL A 1 93 ? -2.005 -7.695 6.872 1.00 97.50 93 VAL A C 1
ATOM 717 O O . VAL A 1 93 ? -2.844 -8.565 6.626 1.00 97.50 93 VAL A O 1
ATOM 720 N N . MET A 1 94 ? -0.778 -7.694 6.356 1.00 96.75 94 MET A N 1
ATOM 721 C CA . MET A 1 94 ? -0.325 -8.539 5.259 1.00 96.75 94 MET A CA 1
ATOM 722 C C . MET A 1 94 ? -0.639 -10.035 5.433 1.00 96.75 94 MET A C 1
ATOM 724 O O . MET A 1 94 ? -1.084 -10.621 4.448 1.00 96.75 94 MET A O 1
ATOM 728 N N . PRO A 1 95 ? -0.486 -10.676 6.614 1.00 96.75 95 PRO A N 1
ATOM 729 C CA . PRO A 1 95 ? -0.699 -12.122 6.725 1.00 96.75 95 PRO A CA 1
ATOM 730 C C . PRO A 1 95 ? -2.136 -12.560 6.422 1.00 96.75 95 PRO A C 1
ATOM 732 O O . PRO A 1 95 ? -2.349 -13.692 6.007 1.00 96.75 95 PRO A O 1
ATOM 735 N N . HIS A 1 96 ? -3.113 -11.663 6.583 1.00 95.75 96 HIS A N 1
ATOM 736 C CA . HIS A 1 96 ? -4.529 -11.958 6.346 1.00 95.75 96 HIS A CA 1
ATOM 737 C C . HIS A 1 96 ? -4.953 -11.662 4.904 1.00 95.75 96 HIS A C 1
ATOM 739 O O . HIS A 1 96 ? -6.025 -12.078 4.489 1.00 95.75 96 HIS A O 1
ATOM 745 N N . LEU A 1 97 ? -4.114 -10.949 4.147 1.00 95.50 97 LEU A N 1
ATOM 746 C CA . LEU A 1 97 ? -4.322 -10.661 2.727 1.00 95.50 97 LEU A CA 1
ATOM 747 C C . LEU A 1 97 ? -3.576 -11.655 1.823 1.00 95.50 97 LEU A C 1
ATOM 749 O O . LEU A 1 97 ? -3.679 -11.586 0.599 1.00 95.50 97 LEU A O 1
ATOM 753 N N . ARG A 1 98 ? -2.775 -12.557 2.401 1.00 91.44 98 ARG A N 1
ATOM 754 C CA . ARG A 1 98 ? -2.128 -13.640 1.655 1.00 91.44 98 ARG A CA 1
ATOM 755 C C . ARG A 1 98 ? -3.186 -14.660 1.234 1.00 91.44 98 ARG A C 1
ATOM 757 O O . ARG A 1 98 ? -4.138 -14.906 1.964 1.00 91.44 98 ARG A O 1
ATOM 764 N N . ASN A 1 99 ? -2.994 -15.263 0.064 1.00 90.31 99 ASN A N 1
ATOM 765 C CA . ASN A 1 99 ? -3.838 -16.337 -0.473 1.00 90.31 99 ASN A CA 1
ATOM 766 C C . ASN A 1 99 ? -5.307 -15.947 -0.728 1.00 90.31 99 ASN A C 1
ATOM 768 O O . ASN A 1 99 ? -6.177 -16.813 -0.749 1.00 90.31 99 ASN A O 1
ATOM 772 N N . MET A 1 100 ? -5.588 -14.662 -0.981 1.00 94.19 100 MET A N 1
ATOM 773 C CA . MET A 1 100 ? -6.920 -14.204 -1.419 1.00 94.19 100 MET A CA 1
ATOM 774 C C . MET A 1 100 ? -7.342 -14.811 -2.763 1.00 94.19 100 MET A C 1
ATOM 776 O O . MET A 1 100 ? -8.531 -14.997 -3.005 1.00 94.19 100 MET A O 1
ATOM 780 N N . TRP A 1 101 ? -6.361 -15.135 -3.609 1.00 94.62 101 TRP A N 1
ATOM 781 C CA . TRP A 1 101 ? -6.530 -15.803 -4.897 1.00 94.62 101 TRP A CA 1
ATOM 782 C C . TRP A 1 101 ? -5.554 -16.980 -4.981 1.00 94.62 101 TRP A C 1
ATOM 784 O O . TRP A 1 101 ? -4.447 -16.809 -5.497 1.00 94.62 101 TRP A O 1
ATOM 794 N N . PRO A 1 102 ? -5.901 -18.161 -4.441 1.00 93.75 102 PRO A N 1
ATOM 795 C CA . PRO A 1 102 ? -5.042 -19.341 -4.532 1.00 93.75 102 PRO A CA 1
ATOM 796 C C . PRO A 1 102 ? -4.688 -19.694 -5.982 1.00 93.75 102 PRO A C 1
ATOM 798 O O . PRO A 1 102 ? -3.599 -20.182 -6.258 1.00 93.75 102 PRO A O 1
ATOM 801 N N . GLU A 1 103 ? -5.569 -19.379 -6.935 1.00 93.69 103 GLU A N 1
ATOM 802 C CA . GLU A 1 103 ? -5.313 -19.588 -8.360 1.00 93.69 103 GLU A CA 1
ATOM 803 C C . GLU A 1 103 ? -4.188 -18.709 -8.943 1.00 93.69 103 GLU A C 1
ATOM 805 O O . GLU A 1 103 ? -3.734 -18.971 -10.056 1.00 93.69 103 GLU A O 1
ATOM 810 N N . TYR A 1 104 ? -3.752 -17.663 -8.229 1.00 91.25 104 TYR A N 1
ATOM 811 C CA . TYR A 1 104 ? -2.677 -16.757 -8.651 1.00 91.25 104 TYR A CA 1
ATOM 812 C C . TYR A 1 104 ? -1.345 -17.028 -7.937 1.00 91.25 104 TYR A C 1
ATOM 814 O O . TYR A 1 104 ? -0.405 -16.264 -8.135 1.00 91.25 104 TYR A O 1
ATOM 822 N N . GLU A 1 105 ? -1.244 -18.081 -7.117 1.00 88.44 105 GLU A N 1
ATOM 823 C CA . GLU A 1 105 ? -0.047 -18.369 -6.308 1.00 88.44 105 GLU A CA 1
ATOM 824 C C . GLU A 1 105 ? 1.242 -18.433 -7.148 1.00 88.44 105 GLU A C 1
ATOM 826 O O . GLU A 1 105 ? 2.246 -17.826 -6.780 1.00 88.44 105 GLU A O 1
ATOM 831 N N . ASP A 1 106 ? 1.173 -19.068 -8.321 1.00 89.31 106 ASP A N 1
ATOM 832 C CA . ASP A 1 106 ? 2.298 -19.219 -9.255 1.00 89.31 106 ASP A CA 1
ATOM 833 C C . ASP A 1 106 ? 2.233 -18.253 -10.460 1.00 89.31 106 ASP A C 1
ATOM 835 O O . ASP A 1 106 ? 2.971 -18.402 -11.443 1.00 89.31 106 ASP A O 1
ATOM 839 N N . ASP A 1 107 ? 1.337 -17.259 -10.428 1.00 88.12 107 ASP A N 1
ATOM 840 C CA . ASP A 1 107 ? 1.125 -16.337 -11.546 1.00 88.12 107 ASP A CA 1
ATOM 841 C C . ASP A 1 107 ? 2.198 -15.238 -11.607 1.00 88.12 107 ASP A C 1
ATOM 843 O O . ASP A 1 107 ? 2.063 -14.145 -11.054 1.00 88.12 107 ASP A O 1
ATOM 847 N N . ASN A 1 108 ? 3.257 -15.519 -12.364 1.00 86.12 108 ASN A N 1
ATOM 848 C CA . ASN A 1 108 ? 4.371 -14.597 -12.583 1.00 86.12 108 ASN A CA 1
ATOM 849 C C . ASN A 1 108 ? 4.234 -13.735 -13.850 1.00 86.12 108 ASN A C 1
ATOM 851 O O . ASN A 1 108 ? 5.189 -13.064 -14.231 1.00 86.12 108 ASN A O 1
ATOM 855 N N . ARG A 1 109 ? 3.062 -13.695 -14.506 1.00 85.38 109 ARG A N 1
ATOM 856 C CA . ARG A 1 109 ? 2.879 -12.980 -15.793 1.00 85.38 109 ARG A CA 1
ATOM 857 C C . ARG A 1 109 ? 3.271 -11.500 -15.756 1.00 85.38 109 ARG A C 1
ATOM 859 O O . ARG A 1 109 ? 3.623 -10.939 -16.789 1.00 85.38 109 ARG A O 1
ATOM 866 N N . PHE A 1 110 ? 3.164 -10.870 -14.588 1.00 81.00 110 PHE A N 1
ATOM 867 C CA . PHE A 1 110 ? 3.445 -9.446 -14.381 1.00 81.00 110 PHE A CA 1
ATOM 868 C C . PHE A 1 110 ? 4.660 -9.196 -13.484 1.00 81.00 110 PHE A C 1
ATOM 870 O O . PHE A 1 110 ? 4.954 -8.040 -13.171 1.00 81.00 110 PHE A O 1
ATOM 877 N N . TRP A 1 111 ? 5.337 -10.256 -13.034 1.00 84.50 111 TRP A N 1
ATOM 878 C CA . TRP A 1 111 ? 6.528 -10.105 -12.214 1.00 84.50 111 TRP A CA 1
ATOM 879 C C . TRP A 1 111 ? 7.717 -9.704 -13.084 1.00 84.50 111 TRP A C 1
ATOM 881 O O . TRP A 1 111 ? 7.809 -10.062 -14.256 1.00 84.50 111 TRP A O 1
ATOM 891 N N . ILE A 1 112 ? 8.618 -8.908 -12.515 1.00 82.69 112 ILE A N 1
ATOM 892 C CA . ILE A 1 112 ? 9.802 -8.446 -13.231 1.00 82.69 112 ILE A CA 1
ATOM 893 C C . ILE A 1 112 ? 10.896 -9.509 -13.176 1.00 82.69 112 ILE A C 1
ATOM 895 O O . ILE A 1 112 ? 11.454 -9.795 -12.116 1.00 82.69 112 ILE A O 1
ATOM 899 N N . ASP A 1 113 ? 11.256 -10.042 -14.337 1.00 84.25 113 ASP A N 1
ATOM 900 C CA . ASP A 1 113 ? 12.438 -10.881 -14.462 1.00 84.25 113 ASP A CA 1
ATOM 901 C C . ASP A 1 113 ? 13.690 -10.017 -14.649 1.00 84.25 113 ASP A C 1
ATOM 903 O O . ASP A 1 113 ? 13.677 -9.020 -15.384 1.00 84.25 113 ASP A O 1
ATOM 907 N N . PRO A 1 114 ? 14.808 -10.362 -13.990 1.00 85.31 114 PRO A N 1
ATOM 908 C CA . PRO A 1 114 ? 16.076 -9.722 -14.280 1.00 85.31 114 PRO A CA 1
ATOM 909 C C . PRO A 1 114 ? 16.441 -9.880 -15.757 1.00 85.31 114 PRO A C 1
ATOM 911 O O . PRO A 1 114 ? 16.398 -10.980 -16.295 1.00 85.31 114 PRO A O 1
ATOM 914 N N . ILE A 1 115 ? 16.891 -8.796 -16.390 1.00 87.50 115 ILE A N 1
ATOM 915 C CA . ILE A 1 115 ? 17.490 -8.879 -17.725 1.00 87.50 115 ILE A CA 1
ATOM 916 C C . ILE A 1 115 ? 18.723 -9.799 -17.699 1.00 87.50 115 ILE A C 1
ATOM 918 O O . ILE A 1 115 ? 19.530 -9.720 -16.767 1.00 87.50 115 ILE A O 1
ATOM 922 N N . ASP A 1 116 ? 18.901 -10.619 -18.742 1.00 89.38 116 ASP A N 1
ATOM 923 C CA . ASP A 1 116 ? 19.995 -11.606 -18.848 1.00 89.38 116 ASP A CA 1
ATOM 924 C C . ASP A 1 116 ? 21.378 -10.999 -18.580 1.00 89.38 116 ASP A C 1
ATOM 926 O O . ASP A 1 116 ? 22.257 -11.609 -17.972 1.00 89.38 116 ASP A O 1
ATOM 930 N N . LYS A 1 117 ? 21.576 -9.761 -19.041 1.00 91.31 117 LYS A N 1
ATOM 931 C CA . LYS A 1 117 ? 22.815 -9.003 -18.877 1.00 91.31 117 LYS A CA 1
ATOM 932 C C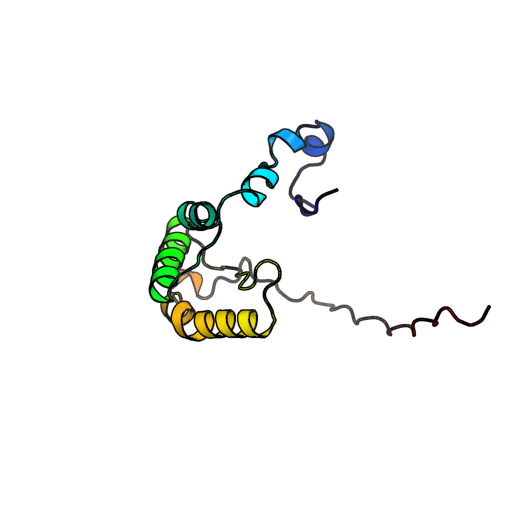 . LYS A 1 117 ? 22.553 -7.785 -18.009 1.00 91.31 117 LYS A C 1
ATOM 934 O O . LYS A 1 117 ? 22.209 -6.715 -18.507 1.00 91.31 117 LYS A O 1
ATOM 939 N N . ARG A 1 118 ? 22.732 -7.944 -16.698 1.00 86.69 118 ARG A N 1
ATOM 940 C CA . ARG A 1 118 ? 22.664 -6.826 -15.751 1.00 86.69 118 ARG A CA 1
ATOM 941 C C . ARG A 1 118 ? 23.793 -5.835 -16.030 1.00 86.69 118 ARG A C 1
ATOM 943 O O . ARG A 1 118 ? 24.953 -6.225 -16.135 1.00 86.69 118 ARG A O 1
ATOM 950 N N . ALA A 1 119 ? 23.458 -4.553 -16.117 1.00 85.94 119 ALA A N 1
ATOM 951 C CA . ALA A 1 119 ? 24.461 -3.501 -16.176 1.00 85.94 119 ALA A CA 1
ATOM 952 C C . ALA A 1 119 ? 25.200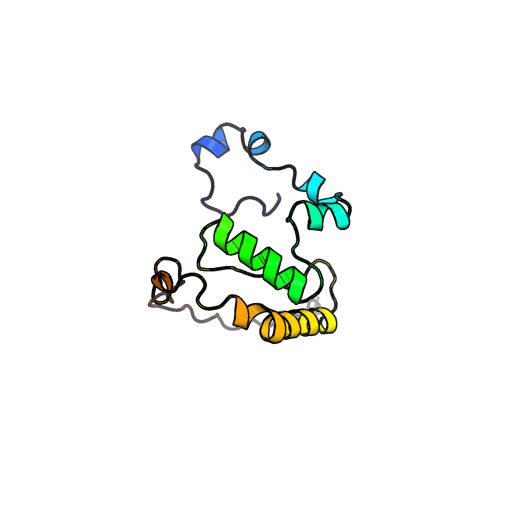 -3.413 -14.832 1.00 85.94 119 ALA A C 1
ATOM 954 O O . ALA A 1 119 ? 24.577 -3.396 -13.770 1.00 85.94 119 ALA A O 1
ATOM 955 N N . THR A 1 120 ? 26.526 -3.331 -14.873 1.00 85.44 120 THR A N 1
ATOM 956 C CA . THR A 1 120 ? 27.334 -2.961 -13.709 1.00 85.44 120 THR A CA 1
ATOM 957 C C . THR A 1 120 ? 27.362 -1.438 -13.606 1.00 85.44 120 THR A C 1
ATOM 959 O O . THR A 1 120 ? 27.702 -0.794 -14.604 1.00 85.44 120 THR A O 1
ATOM 962 N N . PRO A 1 121 ? 27.028 -0.840 -12.446 1.00 83.94 121 PRO A N 1
ATOM 963 C CA . PRO A 1 121 ? 27.225 0.589 -12.240 1.00 83.94 121 PRO A CA 1
ATOM 964 C C . PRO A 1 121 ? 28.665 0.978 -12.594 1.00 83.94 121 PRO A C 1
ATOM 966 O O . PRO A 1 121 ? 29.607 0.285 -12.208 1.00 83.94 121 PRO A O 1
ATOM 969 N N . GLY A 1 122 ? 28.833 2.063 -13.351 1.00 84.00 122 GLY A N 1
ATOM 970 C CA . GLY A 1 122 ? 30.159 2.619 -13.610 1.00 84.00 122 GLY A CA 1
ATOM 971 C C . GLY A 1 122 ? 30.830 3.069 -12.305 1.00 84.00 122 GLY A C 1
ATOM 972 O O . GLY A 1 122 ? 30.139 3.282 -11.303 1.00 84.00 122 GLY A O 1
ATOM 973 N N . PRO A 1 123 ? 32.164 3.226 -12.288 1.00 84.56 123 PRO A N 1
ATOM 974 C CA . PRO A 1 123 ? 32.851 3.760 -11.119 1.00 84.56 123 PRO A CA 1
ATOM 975 C C . PRO A 1 123 ? 32.265 5.130 -10.757 1.00 84.56 123 PRO A C 1
ATOM 977 O O . PRO A 1 123 ? 32.035 5.967 -11.633 1.00 84.56 123 PRO A O 1
ATOM 980 N N . ILE A 1 124 ? 32.012 5.361 -9.466 1.00 79.81 124 ILE A N 1
ATOM 981 C CA . ILE A 1 124 ? 31.609 6.681 -8.976 1.00 79.81 124 ILE A CA 1
ATOM 982 C C . ILE A 1 124 ? 32.799 7.611 -9.218 1.00 79.81 124 ILE A C 1
ATOM 984 O O . ILE A 1 124 ? 33.829 7.477 -8.563 1.00 79.81 124 ILE A O 1
ATOM 988 N N . SER A 1 125 ? 32.682 8.535 -10.173 1.00 76.69 125 SER A N 1
ATOM 989 C CA . SER A 1 125 ? 33.685 9.585 -10.334 1.00 76.69 125 SER A CA 1
ATOM 990 C C . SER A 1 125 ? 33.675 10.457 -9.083 1.00 76.69 125 SER A C 1
ATOM 992 O O . SER A 1 125 ? 32.606 10.925 -8.675 1.00 76.69 125 SER A O 1
ATOM 994 N N . GLU A 1 126 ? 34.842 10.707 -8.494 1.00 70.94 126 GLU A N 1
ATOM 995 C CA . GLU A 1 126 ? 34.966 11.679 -7.413 1.00 70.94 126 GLU A CA 1
ATOM 996 C C . GLU A 1 126 ? 34.384 13.020 -7.874 1.00 70.94 126 GLU A C 1
ATOM 998 O O . GLU A 1 126 ? 34.744 13.562 -8.925 1.00 70.94 126 GLU A O 1
ATOM 1003 N N . ARG A 1 127 ? 33.426 13.547 -7.105 1.00 63.66 127 ARG A N 1
ATOM 1004 C CA . ARG A 1 127 ? 32.921 14.902 -7.319 1.00 63.66 127 ARG A CA 1
ATOM 1005 C C . ARG A 1 127 ? 34.102 15.835 -7.062 1.00 63.66 127 ARG A C 1
ATOM 1007 O O . ARG A 1 127 ? 34.497 15.983 -5.910 1.00 63.66 127 ARG A O 1
ATOM 1014 N N . LYS A 1 128 ? 34.657 16.464 -8.104 1.00 59.62 128 LYS A N 1
ATOM 1015 C CA . LYS A 1 128 ? 35.596 17.576 -7.912 1.00 59.62 128 LYS A CA 1
ATOM 1016 C C . LYS A 1 128 ? 34.878 18.630 -7.073 1.00 59.62 128 LYS A C 1
ATOM 1018 O O . LYS A 1 128 ? 33.876 19.194 -7.515 1.00 59.62 128 LYS A O 1
ATOM 1023 N N . THR A 1 129 ? 35.338 18.843 -5.846 1.00 55.97 129 THR A N 1
ATOM 1024 C CA . THR A 1 129 ? 34.886 19.952 -5.011 1.00 55.97 129 THR A CA 1
ATOM 1025 C C . THR A 1 129 ? 35.169 21.243 -5.765 1.00 55.97 129 THR A C 1
ATOM 1027 O O . THR A 1 129 ? 36.306 21.504 -6.150 1.00 55.97 129 THR A O 1
ATOM 1030 N N . ALA A 1 130 ? 34.125 22.028 -6.026 1.00 58.12 130 ALA A N 1
ATOM 1031 C CA . ALA A 1 130 ? 34.266 23.365 -6.582 1.00 58.12 130 ALA A CA 1
ATOM 1032 C C . ALA A 1 130 ? 34.966 24.239 -5.532 1.00 58.12 130 ALA A C 1
ATOM 1034 O O . ALA A 1 130 ? 34.324 24.718 -4.601 1.00 58.12 130 ALA A O 1
ATOM 1035 N N . GLY A 1 131 ? 36.290 24.354 -5.625 1.00 56.12 131 GLY A N 1
ATOM 1036 C CA . GLY A 1 131 ? 37.087 25.052 -4.618 1.00 56.12 131 GLY A CA 1
ATOM 1037 C C . GLY A 1 131 ? 38.562 25.261 -4.953 1.00 56.12 131 GLY A C 1
ATOM 1038 O O . GLY A 1 131 ? 39.313 25.609 -4.055 1.00 56.12 131 GLY A O 1
ATOM 1039 N N . GLU A 1 132 ? 38.981 25.078 -6.205 1.00 46.00 132 GLU A N 1
ATOM 1040 C CA . GLU A 1 132 ? 40.299 25.522 -6.677 1.00 46.00 132 GLU A CA 1
ATOM 1041 C C . GLU A 1 132 ? 40.098 26.273 -7.997 1.00 46.00 132 GLU A C 1
ATOM 1043 O O . GLU A 1 132 ? 40.072 25.684 -9.080 1.00 46.00 132 GLU A O 1
ATOM 1048 N N . ALA A 1 133 ? 39.846 27.575 -7.866 1.00 39.50 133 ALA A N 1
ATOM 1049 C CA . ALA A 1 133 ? 39.918 28.580 -8.920 1.00 39.50 133 ALA A CA 1
ATOM 1050 C C . ALA A 1 133 ? 40.865 29.683 -8.441 1.00 39.50 133 ALA A C 1
ATOM 1052 O O . ALA A 1 133 ? 40.815 29.988 -7.226 1.00 39.50 133 ALA A O 1
#

Radius of gyration: 20.9 Å; chains: 1; bounding box: 54×48×45 Å

Foldseek 3Di:
DDPQDDPPPDDPVCVVVVCPVVPRDPVVVVVPDDPVCCCVVVVDQDDALVSSQVSVLCVCVVVVDDDDDDPQDDDPDDPVSSVVSVVCCVPRHVVSVPPSPVVCPVPCVPPDDDDPDDDDDDPDPPDPPPDDD